Protein AF-A0A966T2V8-F1 (afdb_monomer)

Sequence (62 aa):
LLALLRAASHVLCDRPSLPLVEQSLRQNRSQLMRLPQVHCAQSYLGSATIDLLRKEIGLLQG

Solvent-accessible surface area (backbone atoms only — not comparable to full-atom values): 3847 Å² total; per-residue (Å²): 110,69,74,56,53,49,71,37,65,63,43,80,38,42,70,88,50,40,65,60,52,53,50,52,50,62,77,44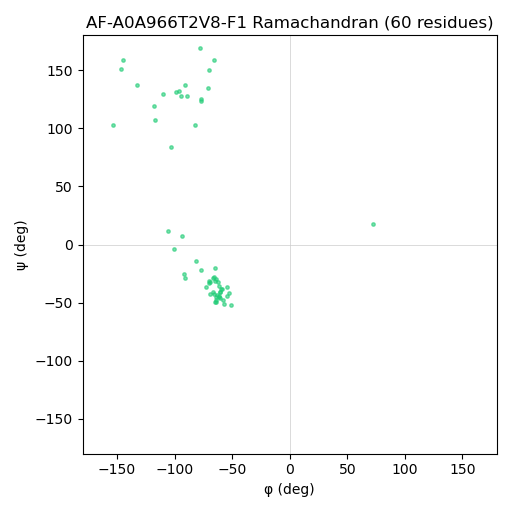,48,92,73,36,88,54,87,47,50,76,43,76,31,96,62,87,59,53,73,69,56,48,51,51,49,33,48,78,72,61,72,63,69,134

Structure (mmCIF, N/CA/C/O backbone):
d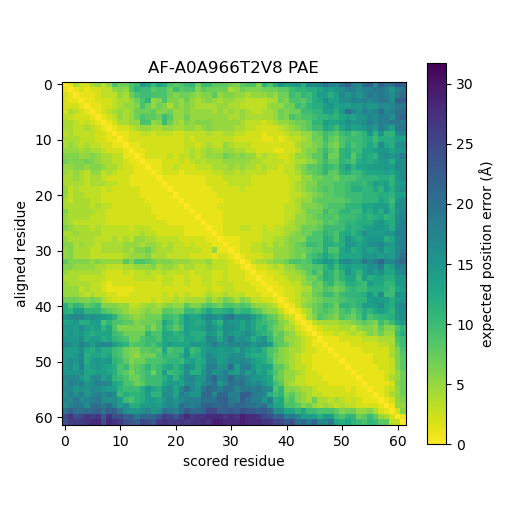ata_AF-A0A966T2V8-F1
#
_entry.id   AF-A0A966T2V8-F1
#
loop_
_atom_site.group_PDB
_atom_site.id
_atom_site.type_symbol
_atom_site.label_atom_id
_atom_site.label_alt_id
_atom_site.label_comp_id
_atom_site.label_asym_id
_atom_site.label_entity_id
_atom_site.label_seq_id
_atom_site.pdbx_PDB_ins_code
_atom_site.Cartn_x
_atom_site.Cartn_y
_atom_site.Cartn_z
_atom_site.occupancy
_atom_site.B_iso_or_equiv
_atom_site.auth_seq_id
_atom_site.auth_comp_id
_atom_site.auth_asym_id
_atom_site.auth_atom_id
_atom_site.pdbx_PDB_model_num
ATOM 1 N N . LEU A 1 1 ? -8.658 8.584 4.099 1.00 66.81 1 LEU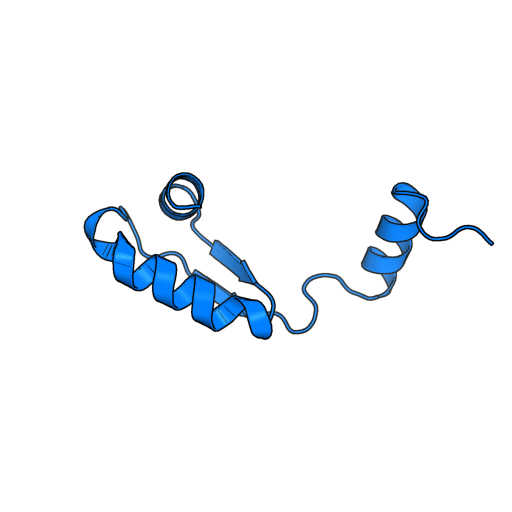 A N 1
ATOM 2 C CA . LEU A 1 1 ? -7.832 7.376 4.343 1.00 66.81 1 LEU A CA 1
ATOM 3 C C . LEU A 1 1 ? -8.612 6.262 5.043 1.00 66.81 1 LEU A C 1
ATOM 5 O O . LEU A 1 1 ? -8.706 5.178 4.492 1.00 66.81 1 LEU A O 1
ATOM 9 N N . LEU A 1 2 ? -9.222 6.514 6.205 1.00 71.50 2 LEU A N 1
ATOM 10 C CA . LEU A 1 2 ? -9.938 5.487 6.974 1.00 71.50 2 LEU A CA 1
ATOM 11 C C . LEU A 1 2 ? -11.028 4.731 6.188 1.00 71.50 2 LEU A C 1
ATOM 13 O O . LEU A 1 2 ? -11.083 3.507 6.245 1.00 71.50 2 LEU A O 1
ATOM 17 N N . ALA A 1 3 ? -11.850 5.439 5.407 1.00 77.38 3 ALA A N 1
ATOM 18 C CA . ALA A 1 3 ? -12.867 4.810 4.559 1.00 77.38 3 ALA A CA 1
ATOM 19 C C . ALA A 1 3 ? -12.263 3.823 3.537 1.00 77.38 3 ALA A C 1
ATOM 21 O O . ALA A 1 3 ? -12.805 2.742 3.333 1.00 77.38 3 ALA A O 1
ATOM 22 N N . LEU A 1 4 ? -11.099 4.155 2.965 1.00 76.12 4 LEU A N 1
ATOM 23 C CA . LEU A 1 4 ? -10.371 3.275 2.045 1.00 76.12 4 LEU A CA 1
ATOM 24 C C . LEU A 1 4 ? -9.806 2.053 2.779 1.00 76.12 4 LEU A C 1
ATOM 26 O O . LEU A 1 4 ? -9.948 0.936 2.295 1.00 76.12 4 LEU A O 1
ATOM 30 N N . LEU A 1 5 ? -9.234 2.241 3.973 1.00 75.12 5 LEU A N 1
ATOM 31 C CA . LEU A 1 5 ? -8.675 1.147 4.779 1.00 75.12 5 LEU A CA 1
ATOM 32 C C . LEU A 1 5 ? -9.735 0.133 5.235 1.00 75.12 5 LEU A C 1
ATOM 34 O O . LEU A 1 5 ? -9.416 -1.040 5.394 1.00 75.12 5 LEU A O 1
ATOM 38 N N . ARG A 1 6 ? -10.990 0.561 5.426 1.00 79.06 6 ARG A N 1
ATOM 39 C CA . ARG A 1 6 ? -12.102 -0.339 5.778 1.00 79.06 6 ARG A CA 1
ATOM 40 C C . ARG A 1 6 ? -12.523 -1.256 4.629 1.00 79.06 6 ARG A C 1
ATOM 42 O O . ARG A 1 6 ? -12.957 -2.372 4.894 1.00 79.06 6 ARG A O 1
ATOM 49 N N . ALA A 1 7 ? -12.425 -0.779 3.389 1.00 81.94 7 ALA A N 1
ATOM 50 C CA . ALA A 1 7 ? -12.798 -1.539 2.196 1.00 81.94 7 ALA A CA 1
ATOM 51 C C . ALA A 1 7 ? -11.621 -2.341 1.612 1.00 81.94 7 ALA A C 1
ATOM 53 O O . ALA A 1 7 ? -11.817 -3.384 0.988 1.00 81.94 7 ALA A O 1
ATOM 54 N N . ALA A 1 8 ? -10.391 -1.864 1.805 1.00 82.06 8 ALA A N 1
ATOM 55 C CA . ALA A 1 8 ? -9.203 -2.488 1.252 1.00 82.06 8 ALA A CA 1
ATOM 56 C C . ALA A 1 8 ? -8.891 -3.820 1.946 1.00 82.06 8 ALA A C 1
ATOM 58 O O . ALA A 1 8 ? -8.864 -3.926 3.168 1.00 82.06 8 ALA A O 1
ATOM 59 N N . SER A 1 9 ? -8.586 -4.841 1.145 1.00 86.19 9 SER A N 1
ATOM 60 C CA . SER A 1 9 ? -8.012 -6.100 1.645 1.00 86.19 9 SER A CA 1
ATOM 61 C C . SER A 1 9 ? -6.480 -6.077 1.627 1.00 86.19 9 SER A C 1
ATOM 63 O O . SER A 1 9 ? -5.839 -6.765 2.421 1.00 86.19 9 SER A O 1
ATOM 65 N N . HIS A 1 10 ? -5.905 -5.252 0.748 1.00 89.38 10 HIS A N 1
ATOM 66 C CA . HIS A 1 10 ? -4.471 -5.083 0.553 1.00 89.38 10 HIS A CA 1
ATOM 67 C C . HIS A 1 10 ? -4.140 -3.594 0.506 1.00 89.38 10 HIS A C 1
ATOM 69 O O . HIS A 1 10 ? -4.847 -2.821 -0.140 1.00 89.38 10 HIS A O 1
ATOM 75 N N . VAL A 1 11 ? -3.059 -3.205 1.174 1.00 88.06 11 VAL A N 1
ATOM 76 C CA . VAL A 1 11 ? -2.490 -1.859 1.105 1.00 88.06 11 VAL A CA 1
ATOM 77 C C . VAL A 1 11 ? -1.088 -1.989 0.544 1.00 88.06 11 VAL A C 1
ATOM 79 O O . VAL A 1 11 ? -0.248 -2.656 1.140 1.00 88.06 11 VAL A O 1
ATOM 82 N N . LEU A 1 12 ? -0.840 -1.363 -0.600 1.00 87.88 12 LEU A N 1
ATOM 83 C CA . LEU A 1 12 ? 0.502 -1.234 -1.149 1.00 87.88 12 LEU A CA 1
ATOM 84 C C . LEU A 1 12 ? 1.042 0.146 -0.808 1.00 87.88 12 LEU A C 1
ATOM 86 O O . LEU A 1 12 ? 0.352 1.147 -1.003 1.00 87.88 12 LEU A O 1
ATOM 90 N N . CYS A 1 13 ? 2.264 0.193 -0.294 1.00 87.75 13 CYS A N 1
ATOM 91 C CA . CYS A 1 13 ? 2.947 1.443 -0.003 1.00 87.75 13 CYS A CA 1
ATOM 92 C C . CYS A 1 13 ? 4.449 1.321 -0.255 1.00 87.75 13 CYS A C 1
ATOM 94 O O . CYS A 1 13 ? 5.019 0.230 -0.275 1.00 87.75 13 CYS A O 1
ATOM 96 N N . ASP A 1 14 ? 5.094 2.460 -0.445 1.00 86.00 14 ASP A N 1
ATOM 97 C CA . ASP A 1 14 ? 6.5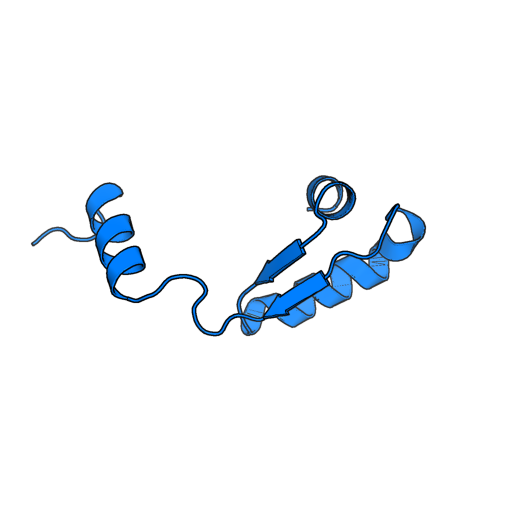43 2.591 -0.446 1.00 86.00 14 ASP A CA 1
ATOM 98 C C . ASP A 1 14 ? 7.104 2.596 0.990 1.00 86.00 14 ASP A C 1
ATOM 100 O O . ASP A 1 14 ? 6.372 2.686 1.982 1.00 86.00 14 ASP A O 1
ATOM 104 N N . ARG A 1 15 ? 8.430 2.476 1.106 1.00 85.38 15 ARG A N 1
ATOM 105 C CA . ARG A 1 15 ? 9.120 2.400 2.400 1.00 85.38 15 ARG A CA 1
ATOM 106 C C . ARG A 1 15 ? 8.933 3.643 3.286 1.00 85.38 15 ARG A C 1
ATOM 108 O O . ARG A 1 15 ? 8.659 3.438 4.467 1.00 85.38 15 ARG A O 1
ATOM 115 N N . PRO A 1 16 ? 9.055 4.891 2.793 1.00 87.19 16 PRO A N 1
ATOM 116 C CA . PRO A 1 16 ? 8.793 6.056 3.638 1.00 87.19 16 PRO A CA 1
ATOM 117 C C . PRO A 1 16 ? 7.324 6.184 4.072 1.00 87.19 16 PRO A C 1
ATOM 119 O O . PRO A 1 16 ? 7.065 6.674 5.169 1.00 87.19 16 PRO A O 1
ATOM 122 N N . SER A 1 17 ? 6.371 5.687 3.280 1.00 87.44 17 SER A N 1
ATOM 123 C CA . SER A 1 17 ? 4.945 5.681 3.641 1.00 87.44 17 SER A CA 1
ATOM 124 C C . SER A 1 17 ? 4.542 4.593 4.651 1.00 87.44 17 SER A C 1
ATOM 126 O O . SER A 1 17 ? 3.523 4.735 5.331 1.00 87.44 17 SER A O 1
ATOM 128 N N . LEU A 1 18 ? 5.320 3.512 4.781 1.00 90.25 18 LEU A N 1
ATOM 129 C CA . LEU A 1 18 ? 5.014 2.364 5.647 1.00 90.25 18 LEU A CA 1
ATOM 130 C C . LEU A 1 18 ? 4.662 2.722 7.110 1.00 90.25 18 LEU A C 1
ATOM 132 O O . LEU A 1 18 ? 3.594 2.300 7.560 1.00 90.25 18 LEU A O 1
ATOM 136 N N . PRO A 1 19 ? 5.462 3.513 7.858 1.00 91.88 19 PRO A N 1
ATOM 137 C CA . PRO A 1 19 ? 5.149 3.819 9.258 1.00 91.88 19 PRO A CA 1
ATOM 138 C C . PRO A 1 19 ? 3.814 4.558 9.420 1.00 91.88 19 PRO A C 1
ATOM 140 O O . PRO A 1 19 ? 3.066 4.292 10.363 1.00 91.88 19 PRO A O 1
ATOM 143 N N . LEU A 1 20 ? 3.467 5.439 8.476 1.00 91.00 20 LEU A N 1
ATOM 144 C CA . LEU A 1 20 ? 2.191 6.155 8.484 1.00 91.00 20 LEU A CA 1
ATOM 145 C C . LEU A 1 20 ? 1.009 5.199 8.266 1.00 91.00 20 LEU A C 1
ATOM 147 O O . LEU A 1 20 ? -0.029 5.330 8.925 1.00 91.00 20 LEU A O 1
ATOM 151 N N . VAL A 1 21 ? 1.160 4.227 7.362 1.00 90.38 21 VAL A N 1
ATOM 152 C CA . VAL A 1 21 ? 0.151 3.189 7.102 1.00 90.38 21 VAL A CA 1
ATOM 153 C C . VAL A 1 21 ? -0.052 2.320 8.341 1.00 90.38 21 VAL A C 1
ATOM 155 O O . VAL A 1 21 ? -1.189 2.142 8.783 1.00 90.38 21 VAL A O 1
ATOM 158 N N . GLU A 1 22 ? 1.027 1.826 8.947 1.00 92.00 22 GLU A N 1
ATOM 159 C CA . GLU A 1 22 ? 0.961 0.993 10.152 1.00 92.00 22 GLU A CA 1
ATOM 160 C C . GLU A 1 22 ? 0.332 1.736 11.332 1.00 92.00 22 GLU A C 1
ATOM 162 O O . GLU A 1 22 ? -0.543 1.197 12.018 1.00 92.00 22 GLU A O 1
ATOM 167 N N . GLN A 1 23 ? 0.724 2.993 11.551 1.00 92.94 23 GLN A N 1
ATOM 168 C CA . GLN A 1 23 ? 0.136 3.835 12.587 1.00 92.94 23 GLN A CA 1
ATOM 169 C C . GLN A 1 23 ? -1.361 4.044 12.345 1.00 92.94 23 GLN A C 1
ATOM 171 O O . GLN A 1 23 ? -2.161 3.872 13.267 1.00 92.94 23 GLN A O 1
ATOM 176 N N . SER A 1 24 ? -1.753 4.355 11.107 1.00 90.50 24 SER A N 1
ATOM 177 C CA . SER A 1 24 ? -3.157 4.556 10.737 1.00 90.50 24 SER A CA 1
ATOM 178 C C . SER A 1 24 ? -3.990 3.295 10.976 1.00 90.50 24 SER A C 1
ATOM 180 O O . SER A 1 24 ? -5.101 3.381 11.500 1.00 90.50 24 SER A O 1
ATOM 182 N N . LEU A 1 25 ? -3.452 2.114 10.656 1.00 91.25 25 LEU A N 1
ATOM 183 C CA . LEU A 1 25 ? -4.111 0.834 10.926 1.00 91.25 25 LEU A CA 1
ATOM 184 C C . LEU A 1 25 ? -4.247 0.558 12.424 1.00 91.25 25 LEU A C 1
ATOM 186 O O . LEU A 1 25 ? -5.307 0.120 12.868 1.00 91.25 25 LEU A O 1
ATOM 190 N N . ARG A 1 26 ? -3.204 0.841 13.214 1.00 91.94 26 ARG A N 1
ATOM 191 C CA . ARG A 1 26 ? -3.229 0.667 14.675 1.00 91.94 26 ARG A CA 1
ATOM 192 C C . ARG A 1 26 ? -4.253 1.585 15.335 1.00 91.94 26 ARG A C 1
ATOM 194 O O . ARG A 1 26 ? -5.059 1.106 16.126 1.00 91.94 26 ARG A O 1
ATOM 201 N N . GLN A 1 27 ? -4.255 2.870 14.984 1.00 92.06 27 GLN A N 1
ATOM 202 C CA . GLN A 1 27 ? -5.161 3.868 15.564 1.00 92.06 27 GLN A CA 1
ATOM 203 C C . GLN A 1 27 ? -6.632 3.593 15.239 1.00 92.06 27 GLN A C 1
ATOM 205 O O . GLN A 1 27 ? -7.508 3.884 16.046 1.00 92.06 27 GLN A O 1
ATOM 210 N N . ASN A 1 28 ? -6.910 3.002 14.078 1.00 89.69 28 ASN A N 1
ATOM 211 C CA . ASN A 1 28 ? -8.273 2.768 13.615 1.00 89.69 28 ASN A CA 1
ATOM 212 C C . ASN A 1 28 ? -8.714 1.304 13.718 1.00 89.69 28 ASN A C 1
ATOM 214 O O . ASN A 1 28 ? -9.757 0.943 13.175 1.00 89.69 28 ASN A O 1
ATOM 218 N N . ARG A 1 29 ? -7.949 0.454 14.415 1.00 86.81 29 ARG A N 1
ATOM 219 C CA . ARG A 1 29 ? -8.163 -1.000 14.447 1.00 86.81 29 ARG A CA 1
ATOM 220 C C . ARG A 1 29 ? -9.574 -1.404 14.873 1.00 86.81 29 ARG A C 1
ATOM 222 O O . ARG A 1 29 ? -10.112 -2.347 14.309 1.00 86.81 29 ARG A O 1
ATOM 229 N N . SER A 1 30 ? -10.185 -0.679 15.810 1.00 90.12 30 SER A N 1
ATOM 230 C CA . SER A 1 30 ? -11.559 -0.928 16.276 1.00 90.12 30 SER A CA 1
ATOM 231 C C . SER A 1 30 ? -12.633 -0.702 15.207 1.00 90.12 30 SER A C 1
ATOM 233 O O . SER A 1 30 ? -13.740 -1.212 15.334 1.00 90.12 30 SER A O 1
ATOM 235 N N . GLN A 1 31 ? -12.318 0.052 14.154 1.00 86.38 31 GLN A N 1
ATOM 236 C CA . GLN A 1 31 ? -13.241 0.391 13.070 1.00 86.38 31 GLN A CA 1
ATOM 237 C C . GLN A 1 31 ? -13.030 -0.471 11.818 1.00 86.38 31 GLN A C 1
ATOM 239 O O . GLN A 1 31 ? -13.766 -0.325 10.840 1.00 86.38 31 GLN A O 1
ATOM 244 N N . LEU A 1 32 ? -12.019 -1.345 11.822 1.00 84.44 32 LEU A N 1
ATOM 245 C CA . LEU A 1 32 ? -11.707 -2.231 10.708 1.00 84.44 32 LEU A CA 1
ATOM 246 C C . LEU A 1 32 ? -12.486 -3.542 10.853 1.00 84.44 32 LEU A C 1
ATOM 248 O O . LEU A 1 32 ? -12.392 -4.212 11.875 1.00 84.44 32 LEU A O 1
ATOM 252 N N . MET A 1 33 ? -13.209 -3.941 9.803 1.00 84.19 33 MET A N 1
ATOM 253 C CA . MET A 1 33 ? -13.882 -5.251 9.766 1.00 84.19 33 MET A CA 1
ATOM 254 C C . MET A 1 33 ? -12.867 -6.399 9.649 1.00 84.19 33 MET A C 1
ATOM 256 O O . MET A 1 33 ? -13.082 -7.485 10.175 1.00 84.19 33 MET A O 1
ATOM 260 N N . ARG A 1 34 ? -11.739 -6.144 8.976 1.00 85.69 34 ARG A N 1
ATOM 261 C CA . ARG A 1 34 ? -10.574 -7.029 8.868 1.00 85.69 34 ARG A CA 1
ATOM 262 C C . ARG A 1 34 ? -9.307 -6.187 8.806 1.00 85.69 34 ARG A C 1
ATOM 264 O O . ARG A 1 34 ? -9.343 -5.069 8.298 1.00 85.69 34 ARG A O 1
ATOM 271 N N . LEU A 1 35 ? -8.184 -6.723 9.277 1.00 87.56 35 LEU A N 1
ATOM 272 C CA . LEU A 1 35 ? -6.898 -6.059 9.078 1.00 87.56 35 LEU A CA 1
ATOM 273 C C . LEU A 1 35 ? -6.427 -6.304 7.629 1.00 87.56 35 LEU A C 1
ATOM 275 O O . LEU A 1 35 ? -6.322 -7.470 7.237 1.00 87.56 35 LEU A O 1
ATOM 279 N N . PRO A 1 36 ? -6.160 -5.257 6.830 1.00 89.56 36 PRO A N 1
ATOM 280 C CA . PRO A 1 36 ? -5.603 -5.430 5.496 1.00 89.56 36 PRO A CA 1
ATOM 281 C C . PRO A 1 36 ? -4.147 -5.897 5.560 1.00 89.56 36 PRO A C 1
ATOM 283 O O . PRO A 1 36 ? -3.408 -5.546 6.481 1.00 89.56 36 PRO A O 1
ATOM 286 N N . GLN A 1 37 ? -3.721 -6.660 4.554 1.00 91.00 37 GLN A N 1
ATOM 287 C CA . GLN A 1 37 ? -2.309 -7.003 4.393 1.00 91.00 37 GLN A CA 1
ATOM 288 C C . GLN A 1 37 ? -1.546 -5.816 3.809 1.00 91.00 37 GLN A C 1
ATOM 290 O O . GLN A 1 37 ? -1.909 -5.308 2.746 1.00 91.00 37 GLN A O 1
ATOM 295 N N . VAL A 1 38 ? -0.487 -5.391 4.495 1.00 90.88 38 VAL A N 1
ATOM 296 C CA . VAL A 1 38 ? 0.373 -4.294 4.046 1.00 90.88 38 VAL A CA 1
ATOM 297 C C . VAL A 1 38 ? 1.565 -4.860 3.287 1.00 90.88 38 VAL A C 1
ATOM 299 O O . VAL A 1 38 ? 2.278 -5.723 3.791 1.00 90.88 38 VAL A O 1
ATOM 302 N N . HIS A 1 39 ? 1.780 -4.351 2.080 1.00 89.44 39 HIS A N 1
ATOM 303 C CA . HIS A 1 39 ? 2.870 -4.728 1.192 1.00 89.44 39 HIS A CA 1
ATOM 304 C C . HIS A 1 39 ? 3.761 -3.508 0.973 1.00 89.44 39 HIS A C 1
ATOM 306 O O . HIS A 1 39 ? 3.379 -2.569 0.272 1.00 89.44 39 HIS A O 1
ATOM 312 N N . CYS A 1 40 ? 4.947 -3.521 1.584 1.00 88.31 40 CYS A N 1
ATOM 313 C CA . CYS A 1 40 ? 5.963 -2.501 1.348 1.00 88.31 40 CYS A CA 1
ATOM 314 C C . CYS A 1 40 ? 6.736 -2.850 0.074 1.00 88.31 40 CYS A C 1
ATOM 316 O O . CYS A 1 40 ? 7.613 -3.716 0.091 1.00 88.31 40 CYS A O 1
ATOM 318 N N . ALA A 1 41 ? 6.443 -2.165 -1.024 1.00 82.25 41 ALA A N 1
ATOM 319 C CA . ALA A 1 41 ? 7.152 -2.348 -2.281 1.00 82.25 41 ALA A CA 1
ATOM 320 C C . ALA A 1 41 ? 8.261 -1.300 -2.419 1.00 82.25 41 ALA A C 1
ATOM 322 O O . ALA A 1 41 ? 8.033 -0.107 -2.233 1.00 82.25 41 ALA A O 1
ATOM 323 N N . GLN A 1 42 ? 9.472 -1.732 -2.781 1.00 72.56 42 GLN A N 1
ATOM 324 C CA . GLN A 1 42 ? 10.558 -0.801 -3.112 1.00 72.56 42 GLN A CA 1
ATOM 325 C C . GLN A 1 42 ? 10.272 -0.058 -4.425 1.00 72.56 42 GLN A C 1
ATOM 327 O O . GLN A 1 42 ? 10.631 1.104 -4.586 1.00 72.56 42 GLN A O 1
ATOM 332 N N . SER A 1 43 ? 9.586 -0.721 -5.354 1.00 70.19 43 SER A N 1
ATOM 333 C CA . SER A 1 43 ? 9.008 -0.132 -6.559 1.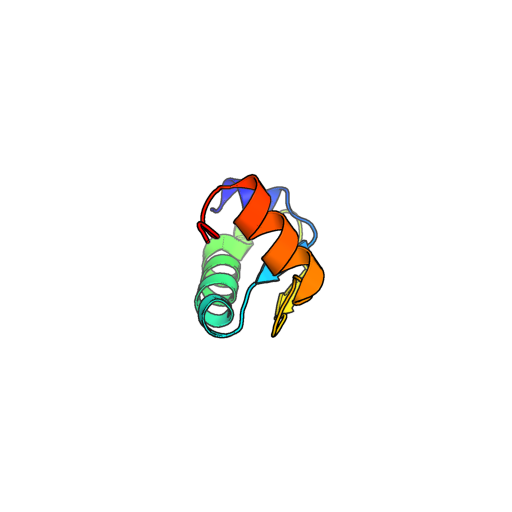00 70.19 43 SER A CA 1
ATOM 334 C C . SER A 1 43 ? 7.824 -1.001 -6.971 1.00 70.19 43 SER A C 1
ATOM 336 O O . SER A 1 43 ? 8.009 -2.104 -7.472 1.00 70.19 43 SER A O 1
ATOM 338 N N . TYR A 1 44 ? 6.601 -0.541 -6.686 1.00 68.75 44 TYR A N 1
ATOM 339 C CA . TYR A 1 44 ? 5.373 -1.246 -7.087 1.00 68.75 44 TYR A CA 1
ATOM 340 C C . TYR A 1 44 ? 5.207 -1.281 -8.615 1.00 68.75 44 TYR A C 1
ATOM 342 O O . TYR A 1 44 ? 4.633 -2.215 -9.168 1.00 68.75 44 TYR A O 1
ATOM 350 N N . LEU A 1 45 ? 5.754 -0.275 -9.294 1.00 75.56 45 LEU A N 1
ATOM 351 C CA . LEU A 1 45 ? 5.779 -0.173 -10.743 1.00 75.56 45 LEU A CA 1
ATOM 352 C C . LEU A 1 45 ? 7.218 -0.373 -11.218 1.00 75.56 45 LEU A C 1
ATOM 354 O O . LEU A 1 45 ? 8.136 0.269 -10.706 1.00 75.56 45 LEU A O 1
ATOM 358 N N . GLY A 1 46 ? 7.415 -1.260 -12.193 1.00 81.31 46 GLY A N 1
ATOM 359 C CA . GLY A 1 46 ? 8.705 -1.399 -12.865 1.00 81.31 46 GLY A CA 1
ATOM 360 C C . GLY A 1 46 ? 9.049 -0.137 -13.657 1.00 81.31 46 GLY A C 1
ATOM 361 O O . GLY A 1 46 ? 8.159 0.630 -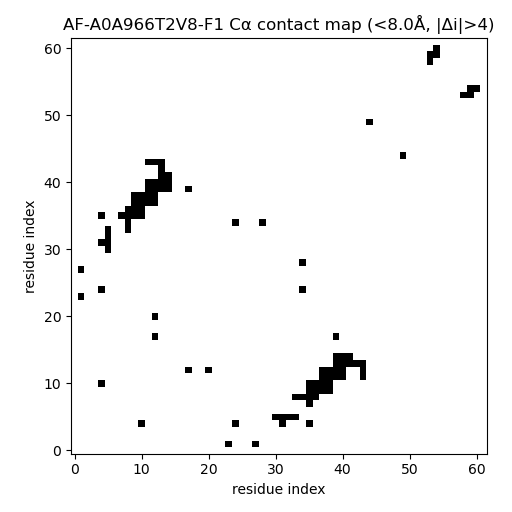14.029 1.00 81.31 46 GLY A O 1
ATOM 362 N N . SER A 1 47 ? 10.334 0.068 -13.955 1.00 83.25 47 SER A N 1
ATOM 363 C CA . SER A 1 47 ? 10.811 1.241 -14.703 1.00 83.25 47 SER A CA 1
ATOM 364 C C . SER A 1 47 ? 10.059 1.444 -16.020 1.00 83.25 47 SER A C 1
ATOM 366 O O . SER A 1 47 ? 9.645 2.560 -16.298 1.00 83.25 47 SER A O 1
ATOM 368 N N . ALA A 1 48 ? 9.780 0.372 -16.768 1.00 85.25 48 ALA A N 1
ATOM 369 C CA . ALA A 1 48 ? 9.008 0.431 -18.010 1.00 85.25 48 ALA A CA 1
ATOM 370 C C . ALA A 1 48 ? 7.576 0.965 -17.812 1.00 85.25 48 ALA A C 1
ATOM 372 O O . ALA A 1 48 ? 7.089 1.761 -18.609 1.00 85.25 48 ALA A O 1
ATOM 373 N N . THR A 1 49 ? 6.897 0.558 -16.735 1.00 86.44 49 THR A N 1
ATOM 374 C CA . THR A 1 49 ? 5.541 1.033 -16.420 1.00 86.44 49 THR A CA 1
ATOM 375 C C . THR A 1 49 ? 5.556 2.475 -15.928 1.00 86.44 49 THR A C 1
ATOM 377 O O . THR A 1 49 ? 4.657 3.240 -16.259 1.00 86.44 49 THR A O 1
ATOM 380 N N . ILE A 1 50 ? 6.583 2.859 -15.165 1.00 86.25 50 ILE A N 1
ATOM 381 C CA . ILE A 1 50 ? 6.790 4.249 -14.745 1.00 86.25 50 ILE A CA 1
ATOM 382 C C . ILE A 1 50 ? 7.033 5.142 -15.963 1.00 86.25 50 ILE A C 1
ATOM 384 O O . ILE A 1 50 ? 6.456 6.222 -16.034 1.00 86.25 50 ILE A O 1
ATOM 388 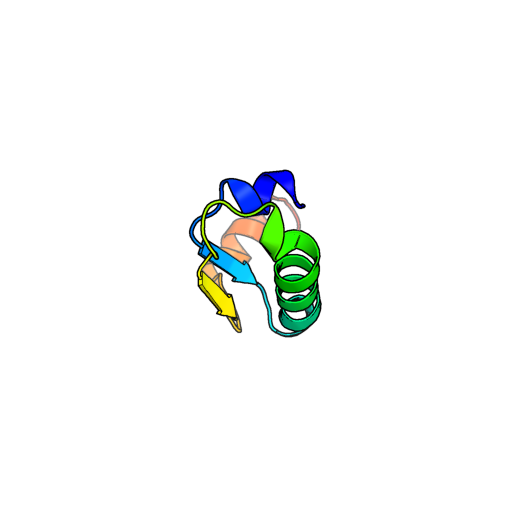N N . ASP A 1 51 ? 7.851 4.700 -16.917 1.00 88.38 51 ASP A N 1
ATOM 389 C CA . ASP A 1 51 ? 8.154 5.452 -18.138 1.00 88.38 51 ASP A CA 1
ATOM 390 C C . ASP A 1 51 ? 6.901 5.638 -19.002 1.00 88.38 51 ASP A C 1
ATOM 392 O O . ASP A 1 51 ? 6.569 6.758 -19.394 1.00 88.38 51 ASP A O 1
ATOM 396 N N . LEU A 1 52 ? 6.126 4.559 -19.176 1.00 89.25 52 LEU A N 1
ATOM 397 C CA . LEU A 1 52 ? 4.824 4.611 -19.836 1.00 89.25 52 LEU A CA 1
ATOM 398 C C . LEU A 1 52 ? 3.889 5.605 -19.140 1.00 89.25 52 LEU A C 1
ATOM 400 O O . LEU A 1 52 ? 3.354 6.494 -19.792 1.00 89.25 52 LEU A O 1
ATOM 404 N N . LEU A 1 53 ? 3.729 5.505 -17.817 1.00 88.44 53 LEU A N 1
ATOM 405 C CA . LEU A 1 53 ? 2.881 6.423 -17.056 1.00 88.44 53 LEU A CA 1
ATOM 406 C C . LEU A 1 53 ? 3.322 7.869 -17.234 1.00 88.44 53 LEU A C 1
ATOM 408 O O . LEU A 1 53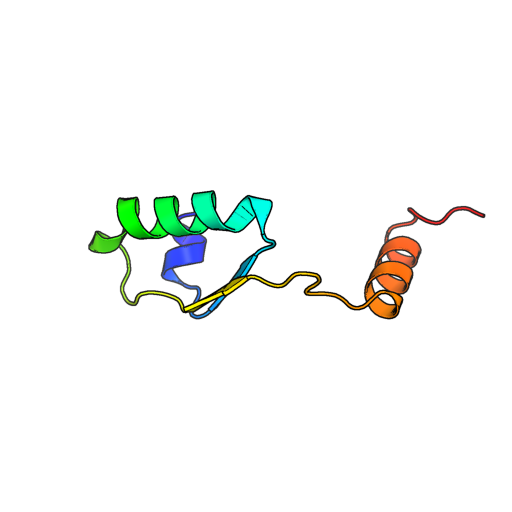 ? 2.483 8.709 -17.527 1.00 88.44 53 LEU A O 1
ATOM 412 N N . ARG A 1 54 ? 4.623 8.153 -17.099 1.00 89.00 54 ARG A N 1
ATOM 413 C CA . ARG A 1 54 ? 5.182 9.499 -17.268 1.00 89.00 54 ARG A CA 1
ATOM 414 C C . ARG A 1 54 ? 4.918 10.063 -18.661 1.00 89.00 54 ARG A C 1
ATOM 416 O O . ARG A 1 54 ? 4.634 11.254 -18.764 1.00 89.00 54 ARG A O 1
ATOM 423 N N . LYS A 1 55 ? 4.986 9.234 -19.706 1.00 90.19 55 LYS A N 1
ATOM 424 C CA . LYS A 1 55 ? 4.619 9.624 -21.070 1.00 90.19 55 LYS A CA 1
ATOM 425 C C . LYS A 1 55 ? 3.129 9.954 -21.172 1.00 90.19 55 LYS A C 1
ATOM 427 O O . LYS A 1 55 ? 2.788 11.026 -21.660 1.00 90.19 55 LYS A O 1
ATOM 432 N N . GLU A 1 56 ? 2.261 9.078 -20.669 1.00 90.88 56 GLU A N 1
ATOM 433 C CA . GLU A 1 56 ? 0.802 9.257 -20.724 1.00 90.88 56 GLU A CA 1
ATOM 434 C C . GLU A 1 56 ? 0.329 10.509 -19.966 1.00 90.88 56 GLU A C 1
ATOM 436 O O . GLU A 1 56 ? -0.621 11.164 -20.387 1.00 90.88 56 GLU A O 1
ATOM 441 N N . ILE A 1 57 ? 1.010 10.889 -18.878 1.00 91.19 57 ILE A N 1
ATOM 442 C CA . ILE A 1 57 ? 0.699 12.108 -18.107 1.00 91.19 57 ILE A CA 1
ATOM 443 C C . ILE A 1 57 ? 1.515 13.340 -18.537 1.00 91.19 57 ILE A C 1
ATOM 445 O O . ILE A 1 57 ? 1.457 14.373 -17.871 1.00 91.19 57 ILE A O 1
ATOM 449 N N . GLY A 1 58 ? 2.287 13.245 -19.624 1.00 88.06 58 GLY A N 1
ATOM 450 C CA . GLY A 1 58 ? 3.023 14.371 -20.208 1.00 88.06 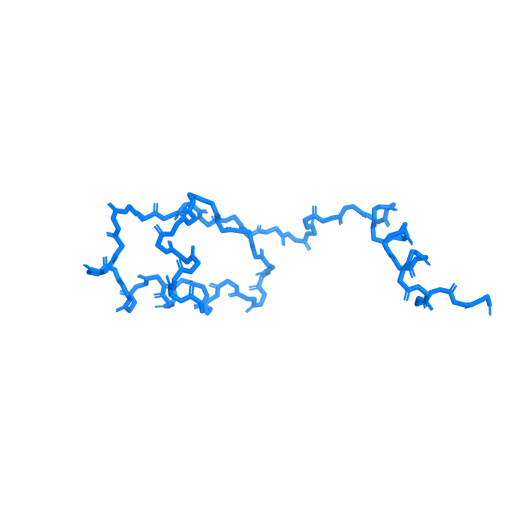58 GLY A CA 1
ATOM 451 C C . GLY A 1 58 ? 4.239 14.862 -19.411 1.00 88.06 58 GLY A C 1
ATOM 452 O O . GLY A 1 58 ? 4.709 15.969 -19.653 1.00 88.06 58 GLY A O 1
ATOM 453 N N . LEU A 1 59 ? 4.766 14.066 -18.474 1.00 85.06 59 LEU A N 1
ATOM 454 C CA . LEU A 1 59 ? 5.961 14.407 -17.684 1.00 85.06 59 LEU A CA 1
ATOM 455 C C . LEU A 1 59 ? 7.286 14.141 -18.414 1.00 85.06 59 LEU A C 1
ATOM 457 O O . LEU A 1 59 ? 8.327 14.614 -17.966 1.00 85.06 59 LEU A O 1
ATOM 461 N N . LEU A 1 60 ? 7.265 13.382 -19.511 1.00 75.25 60 LEU A N 1
ATOM 462 C CA . LEU A 1 60 ? 8.405 13.214 -20.415 1.00 75.25 60 LEU A CA 1
ATOM 463 C C . LEU A 1 60 ? 8.152 14.064 -21.667 1.00 75.25 60 LEU A C 1
ATOM 465 O O . LEU A 1 60 ? 7.616 13.570 -22.658 1.00 75.25 60 LEU A O 1
ATOM 469 N N . GLN A 1 61 ? 8.480 15.357 -21.598 1.00 55.47 61 GLN A N 1
ATOM 470 C CA . GLN A 1 61 ? 8.683 16.187 -22.791 1.00 55.47 61 GLN A CA 1
ATOM 471 C C . GLN A 1 61 ? 10.169 16.115 -23.168 1.00 55.47 61 GLN A C 1
ATOM 473 O O . GLN A 1 61 ? 11.010 16.072 -22.271 1.00 55.47 61 GLN A O 1
ATOM 478 N N . GLY A 1 62 ? 10.435 15.979 -24.471 1.00 56.00 62 GLY A N 1
ATOM 479 C CA . GLY A 1 62 ? 11.722 15.566 -25.051 1.00 56.00 62 GLY A CA 1
ATOM 480 C C . GLY A 1 62 ? 12.933 16.412 -24.686 1.00 56.00 62 GLY A C 1
ATOM 481 O O . GLY A 1 62 ? 12.759 17.612 -24.384 1.00 56.00 62 GLY A O 1
#

Nearest PDB structures (foldseek):
  1kmn-assembly1_B  TM=3.881E-01  e=2.548E+00  Escherichia coli
  7nbz-assembly2_B  TM=4.063E-01  e=4.137E+00  Agrobacterium tumefaciens
  7ysv-assembly1_D  TM=4.529E-01  e=7.200E+00  Rattus norvegicus
  7nbz-assembly1_A  TM=3.136E-01  e=4.137E+00  Agrobacterium tumefaciens

pLDDT: mean 84.4, std 8.2, range [55.47, 92.94]

Mean predicted aligned error: 7.8 Å

Secondary structure (DSSP, 8-state):
-HHHHHH-SEEEE-TTTHHHHHHHHHHTGGG-SSPPEEEE-S-SS-HHHHHHHHHHTT----

Foldseek 3Di:
DLVCQQPAQEAEDEPVCVVVVVVVCVVCVVVHPDGHHYHHDNDPDDPVRVVVVCVVVVVDDD

Radius of gyration: 15.15 Å; Cα contacts (8 Å, |Δi|>4): 51; chains: 1; bounding box: 26×23×41 Å